Protein AF-A0ABC8SJ50-F1 (afdb_monomer)

Secondary structure (DSSP, 8-state):
--HHHHHHHHHHHT--TTT-TTHHHH-HHHHHHHHHHHHH--BTTBPPHHHHHTT-----HHHHHTT--SSHHHHHHHHHHHHHSSSS--HHHHHHHHHHHHHHHHHT-PPPS--TTTTT---TTTT---

pLDDT: mean 85.76, std 15.98, range [32.19, 97.88]

Mean predicted aligned error: 6.06 Å

Solvent-accessible surface area (backbone atoms only — not comparable to full-atom values): 7539 Å² total; per-residue (Å²): 134,62,71,82,53,32,45,60,44,14,66,75,74,75,42,70,26,72,86,42,56,63,45,49,79,74,33,71,68,51,30,52,51,47,54,50,45,58,36,63,47,58,53,84,93,38,69,20,46,48,36,34,76,71,65,69,52,74,67,49,73,70,31,50,77,30,46,40,56,82,30,65,44,42,42,49,35,65,76,45,6,89,79,55,32,48,72,43,91,40,72,71,52,52,50,54,50,50,56,51,50,55,51,22,60,77,69,74,45,88,65,70,95,51,67,82,46,36,42,65,18,56,37,87,78,80,81,72,89,124

Nearest PDB structures (foldseek):
  8hnf-assembly1_A  TM=9.857E-01  e=9.483E-15  synthetic construct
  7v92-assembly2_C  TM=9.738E-01  e=1.531E-14  Ficus microcarpa
  3w3e-assembly2_B  TM=9.789E-01  e=1.890E-13  Vigna unguiculata
  3iwr-assembly1_A  TM=9.814E-01  e=1.283E-12  Oryza sativa Japonica Group
  6lnr-assembly1_A  TM=9.831E-01  e=7.277E-12  Simarouba glauca

Sequence (130 aa):
MTNYNYGPAGKAIGTNLLNSPETVANDPVVSFKTAFWFWMTPQSPKPSCHDVITGTWRPSAADTAAGRVPGYGVITNIINGGIECGKGSNPQVEDRIGFYKRYCDILGVVGFPSFVGLINLLIFWWLTRV

Foldseek 3Di:
DDLVLQVVLCVVVVHNCNVPVCCLVVPVVSVVSSVVCQQCDADPVGGHVVCLQVVNDDDDPVQVVQLNDRFPLSVCLSVPVVPQAQAADDVVLVVSVVVQVVVCVVVVHDHDPDPPSRNRHDHSPPPPPD

Organism: NCBI:txid185542

Structure (mmCIF, N/CA/C/O backbone):
data_AF-A0ABC8SJ50-F1
#
_entry.id   AF-A0ABC8SJ50-F1
#
loop_
_atom_site.group_PDB
_atom_site.id
_atom_site.type_symbol
_atom_site.label_atom_id
_atom_site.label_alt_id
_atom_site.label_comp_id
_atom_site.label_asym_id
_atom_site.label_entity_id
_atom_site.label_seq_id
_atom_site.pdbx_PDB_ins_code
_atom_site.Cartn_x
_atom_site.Cartn_y
_atom_site.Cartn_z
_atom_site.occupancy
_atom_site.B_iso_or_equiv
_atom_site.auth_seq_id
_atom_site.auth_comp_id
_atom_site.auth_asym_id
_atom_site.auth_atom_id
_atom_site.pdbx_PDB_model_num
ATOM 1 N N . MET A 1 1 ? 4.258 8.187 12.157 1.00 48.88 1 MET A N 1
ATOM 2 C CA . MET A 1 1 ? 3.466 8.707 11.019 1.00 48.88 1 MET A CA 1
ATOM 3 C C . MET A 1 1 ? 3.331 10.207 11.192 1.00 48.88 1 MET A C 1
ATOM 5 O O . MET A 1 1 ? 3.030 10.650 12.290 1.00 48.88 1 MET A O 1
ATOM 9 N N . THR A 1 2 ? 3.642 10.986 10.165 1.00 57.59 2 THR A N 1
ATOM 10 C CA . THR A 1 2 ? 3.548 12.451 10.184 1.00 57.59 2 THR A CA 1
ATOM 11 C C . THR A 1 2 ? 2.083 12.905 10.104 1.00 57.59 2 THR A C 1
ATOM 13 O O . THR A 1 2 ? 1.239 12.185 9.568 1.00 57.59 2 THR A O 1
ATOM 16 N N . ASN A 1 3 ? 1.786 14.104 10.621 1.00 73.19 3 ASN A N 1
ATOM 17 C CA . ASN A 1 3 ? 0.457 14.748 10.606 1.00 73.19 3 ASN A CA 1
ATOM 18 C C . ASN A 1 3 ? -0.228 14.668 9.217 1.00 73.19 3 ASN A C 1
ATOM 20 O O . ASN A 1 3 ? -1.426 14.403 9.128 1.00 73.19 3 ASN A O 1
ATOM 24 N N . TYR A 1 4 ? 0.568 14.737 8.141 1.00 83.06 4 TYR A N 1
ATOM 25 C CA . TYR A 1 4 ? 0.127 14.622 6.745 1.00 83.06 4 TYR A CA 1
ATOM 26 C C . TYR A 1 4 ? -0.758 13.400 6.435 1.00 83.06 4 TYR A C 1
ATOM 28 O O . TYR A 1 4 ? -1.612 13.508 5.564 1.00 83.06 4 TYR A O 1
ATOM 36 N N . ASN A 1 5 ? -0.588 12.264 7.126 1.00 87.19 5 ASN A N 1
ATOM 37 C CA . ASN A 1 5 ? -1.407 11.066 6.897 1.00 87.19 5 ASN A CA 1
ATOM 38 C C . ASN A 1 5 ? -2.644 11.016 7.798 1.00 87.19 5 ASN A C 1
ATOM 40 O O . ASN A 1 5 ? -3.714 10.616 7.347 1.00 87.19 5 ASN A O 1
ATOM 44 N N . TYR A 1 6 ? -2.515 11.416 9.066 1.00 91.19 6 TYR A N 1
ATOM 45 C CA . TYR A 1 6 ? -3.602 11.293 10.039 1.00 91.19 6 TYR 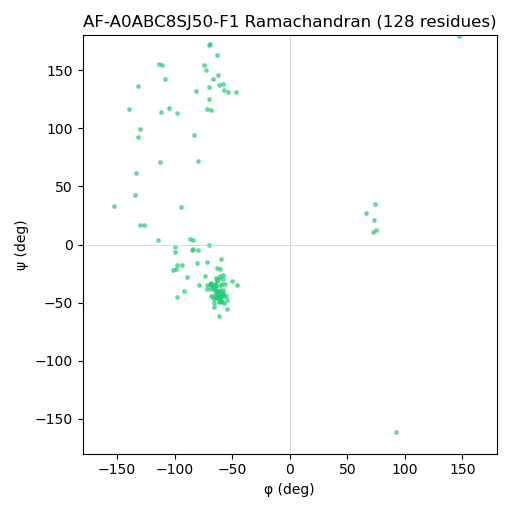A CA 1
ATOM 46 C C . TYR A 1 6 ? -4.807 12.167 9.669 1.00 91.19 6 TYR A C 1
ATOM 48 O O . TYR A 1 6 ? -5.939 11.715 9.803 1.00 91.19 6 TYR A O 1
ATOM 56 N N . GLY A 1 7 ? -4.592 13.375 9.139 1.00 92.69 7 GLY A N 1
ATOM 57 C CA . GLY A 1 7 ? -5.685 14.250 8.696 1.00 92.69 7 GLY A CA 1
ATOM 58 C C . GLY A 1 7 ? -6.532 13.648 7.570 1.00 92.69 7 GLY A C 1
ATOM 59 O O . GLY A 1 7 ? -7.728 13.420 7.771 1.00 92.69 7 GLY A O 1
ATOM 60 N N . PRO A 1 8 ? -5.944 13.355 6.397 1.00 93.81 8 PRO A N 1
ATOM 61 C CA . PRO A 1 8 ? -6.652 12.728 5.284 1.00 93.81 8 PRO A CA 1
ATOM 62 C C . PRO A 1 8 ? -7.269 11.370 5.637 1.00 93.81 8 PRO A C 1
ATOM 64 O O . PRO A 1 8 ? -8.432 11.141 5.304 1.00 93.81 8 PRO A O 1
ATOM 67 N N . ALA A 1 9 ? -6.541 10.506 6.358 1.00 94.44 9 ALA A N 1
ATOM 68 C CA . ALA A 1 9 ? -7.063 9.217 6.809 1.00 94.44 9 ALA A CA 1
ATOM 69 C C . ALA A 1 9 ? -8.269 9.400 7.730 1.00 94.44 9 ALA A C 1
ATOM 71 O O . ALA A 1 9 ? -9.323 8.817 7.495 1.00 94.44 9 ALA A O 1
ATOM 72 N N . GLY A 1 10 ? -8.135 10.264 8.739 1.00 95.25 10 GLY A N 1
ATOM 73 C CA . GLY A 1 10 ? -9.185 10.556 9.704 1.00 95.25 10 GLY A CA 1
ATOM 74 C C . GLY A 1 10 ? -10.444 11.100 9.042 1.00 95.25 10 GLY A C 1
ATOM 75 O O . GLY A 1 10 ? -11.544 10.613 9.299 1.00 95.25 10 GLY A O 1
ATOM 76 N N . LYS A 1 11 ? -10.283 12.039 8.102 1.00 95.81 11 LYS A N 1
ATOM 77 C CA . LYS A 1 11 ? -11.391 12.563 7.297 1.00 95.81 11 LYS A CA 1
ATOM 78 C C . LYS A 1 11 ? -12.082 11.460 6.490 1.00 95.81 11 LYS A C 1
ATOM 80 O O . LYS A 1 11 ? -13.307 11.432 6.452 1.00 95.81 11 LYS A O 1
ATOM 85 N N . ALA A 1 12 ? -11.320 10.562 5.864 1.00 95.62 12 ALA A N 1
ATOM 86 C CA . ALA A 1 12 ? -11.872 9.489 5.039 1.00 95.62 12 ALA A CA 1
ATOM 87 C C . ALA A 1 12 ? -12.639 8.434 5.855 1.00 95.62 12 ALA A C 1
ATOM 89 O O . ALA A 1 12 ? -13.624 7.887 5.367 1.00 95.62 12 ALA A O 1
ATOM 90 N N . ILE A 1 13 ? -12.210 8.158 7.091 1.00 96.19 13 ILE A N 1
ATOM 91 C CA . ILE A 1 13 ? -12.811 7.114 7.937 1.00 96.19 13 ILE A CA 1
ATOM 92 C C . ILE A 1 13 ? -13.796 7.656 8.986 1.00 96.19 13 ILE A C 1
ATOM 94 O O . ILE A 1 13 ? -14.386 6.867 9.724 1.00 96.19 13 ILE A O 1
ATOM 98 N N . GLY A 1 14 ? -13.970 8.982 9.055 1.00 95.50 14 GLY A N 1
ATOM 99 C CA . GLY A 1 14 ? -14.859 9.654 10.005 1.00 95.50 14 GLY A CA 1
ATOM 100 C C . GLY A 1 14 ? -14.329 9.686 11.443 1.00 95.50 14 GLY A C 1
ATOM 101 O O . GLY A 1 14 ? -15.106 9.568 12.384 1.00 95.50 14 GLY A O 1
ATOM 102 N N . THR A 1 15 ? -13.014 9.809 11.640 1.00 94.44 15 THR A N 1
ATOM 103 C CA . THR A 1 15 ? -12.364 9.800 12.965 1.00 94.44 15 THR A CA 1
ATOM 104 C C . THR A 1 15 ? -11.377 10.962 13.087 1.00 94.44 15 THR A C 1
ATOM 106 O O . THR A 1 15 ? -10.607 11.218 12.165 1.00 94.44 15 THR A O 1
ATOM 109 N N . ASN A 1 16 ? -11.3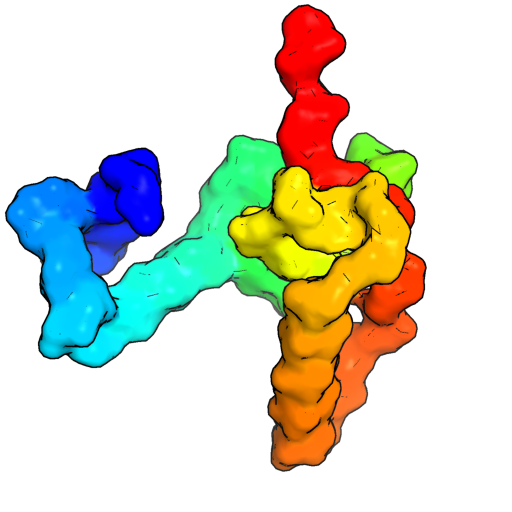58 11.677 14.219 1.00 94.06 16 ASN A N 1
ATOM 110 C CA . ASN A 1 16 ? -10.446 12.813 14.414 1.00 94.06 16 ASN A CA 1
ATOM 111 C C . ASN A 1 16 ? -9.024 12.369 14.795 1.00 94.06 16 ASN A C 1
ATOM 113 O O . ASN A 1 16 ? -8.549 12.556 15.912 1.00 94.06 16 ASN A O 1
ATOM 117 N N . LEU A 1 17 ? -8.330 11.806 13.820 1.00 94.44 17 LEU A N 1
ATOM 118 C CA . LEU A 1 17 ? -6.989 11.271 13.991 1.00 94.44 17 LEU A CA 1
ATOM 119 C C . LEU A 1 17 ? -5.886 12.331 14.170 1.00 94.44 17 LEU A C 1
ATOM 121 O O . LEU A 1 17 ? -4.787 11.986 14.590 1.00 94.44 17 LEU A O 1
ATOM 125 N N . LEU A 1 18 ? -6.148 13.608 13.862 1.00 93.06 18 LEU A N 1
ATOM 126 C CA . LEU A 1 18 ? -5.176 14.687 14.096 1.00 93.06 18 LEU A CA 1
ATOM 127 C C . LEU A 1 18 ? -5.017 15.009 15.578 1.00 93.06 18 LEU A C 1
ATOM 129 O O . LEU A 1 18 ? -3.905 15.276 16.025 1.00 93.06 18 LEU A O 1
ATOM 133 N N . ASN A 1 19 ? -6.126 14.973 16.317 1.00 94.31 19 ASN A N 1
ATOM 134 C CA . ASN A 1 19 ? -6.140 15.283 17.744 1.00 94.31 19 ASN A CA 1
ATOM 135 C C . ASN A 1 19 ? -6.088 14.025 18.622 1.00 94.31 19 ASN A C 1
ATOM 137 O O . ASN A 1 19 ? -5.762 14.143 19.798 1.00 94.31 19 ASN A O 1
ATOM 141 N N . SER A 1 20 ? -6.389 12.850 18.058 1.00 94.94 20 SER A N 1
ATOM 142 C CA . SER A 1 20 ? -6.357 11.555 18.755 1.00 94.94 20 SER A CA 1
ATOM 143 C C . SER A 1 20 ? -5.646 10.476 17.918 1.00 94.94 20 SER A C 1
ATOM 145 O O . SER A 1 20 ? -6.265 9.498 17.488 1.00 94.94 20 SER A O 1
ATOM 147 N N . PRO A 1 21 ? -4.350 10.645 17.593 1.00 94.38 21 PRO A N 1
ATOM 148 C CA . PRO A 1 21 ? -3.607 9.681 16.777 1.00 94.38 21 PRO A CA 1
ATOM 149 C C . PRO A 1 21 ? -3.457 8.303 17.444 1.00 94.38 21 PRO A C 1
ATOM 151 O O . PRO A 1 21 ? -3.389 7.285 16.755 1.00 94.38 21 PRO A O 1
ATOM 154 N N . GLU A 1 22 ? -3.440 8.244 18.776 1.00 95.06 22 GLU A N 1
ATOM 155 C CA . GLU A 1 22 ? -3.360 7.017 19.572 1.00 95.06 22 GLU A CA 1
ATOM 156 C C . GLU A 1 22 ? -4.539 6.068 19.338 1.00 95.06 22 GLU A C 1
ATOM 158 O O . GLU A 1 22 ? -4.406 4.861 19.542 1.00 95.06 22 GLU A O 1
ATOM 163 N N . THR A 1 23 ? -5.673 6.572 18.838 1.00 94.81 23 THR A N 1
ATOM 164 C CA . THR A 1 23 ? -6.816 5.730 18.464 1.00 94.81 23 THR A CA 1
ATOM 165 C C . THR A 1 23 ? -6.431 4.688 17.409 1.00 94.81 23 THR A C 1
ATOM 167 O O . THR A 1 23 ? -6.953 3.581 17.440 1.00 94.81 23 THR A O 1
ATOM 170 N N . VAL A 1 24 ? -5.456 4.968 16.534 1.00 96.00 24 VAL A N 1
ATOM 171 C CA . VAL A 1 24 ? -4.947 3.980 15.559 1.00 96.00 24 VAL A CA 1
ATOM 172 C C . VAL A 1 24 ? -4.287 2.773 16.234 1.00 96.00 24 VAL A C 1
ATOM 174 O O . VAL A 1 24 ? -4.321 1.671 15.686 1.00 96.00 24 VAL A O 1
ATOM 177 N N . ALA A 1 25 ? -3.683 2.967 17.408 1.00 95.81 25 ALA A N 1
ATOM 178 C CA . ALA A 1 25 ? -3.033 1.902 18.169 1.00 95.81 25 ALA A CA 1
ATOM 179 C C . ALA A 1 25 ? -3.993 1.194 19.139 1.00 95.81 25 ALA A C 1
ATOM 181 O O . ALA A 1 25 ? -3.791 0.022 19.441 1.00 95.81 25 ALA A O 1
ATOM 182 N N . ASN A 1 26 ? -5.025 1.896 19.615 1.00 97.44 26 ASN A N 1
ATOM 183 C CA . ASN A 1 26 ? -5.900 1.413 20.686 1.00 97.44 26 ASN A CA 1
ATOM 184 C C . ASN A 1 26 ? -7.245 0.852 20.195 1.00 97.44 26 ASN A C 1
ATOM 186 O O . ASN A 1 26 ? -7.866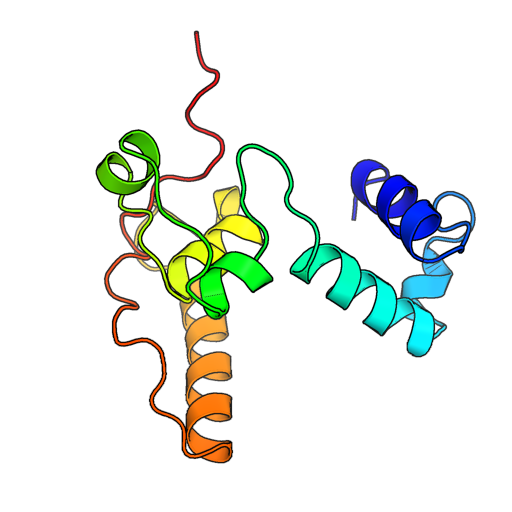 0.071 20.911 1.00 97.44 26 ASN A O 1
ATOM 190 N N . ASP A 1 27 ? -7.702 1.229 18.998 1.00 97.56 27 ASP A N 1
ATOM 191 C CA . ASP A 1 27 ? -8.934 0.713 18.396 1.00 97.56 27 ASP A CA 1
ATOM 192 C C . ASP A 1 27 ? -8.594 -0.147 17.163 1.00 97.56 27 ASP A C 1
ATOM 194 O O . ASP A 1 27 ? -8.110 0.378 16.152 1.00 97.56 27 ASP A O 1
ATOM 198 N N . PRO A 1 28 ? -8.856 -1.468 17.197 1.00 97.56 28 PRO A N 1
ATOM 199 C CA . PRO A 1 28 ? -8.509 -2.361 16.096 1.00 97.56 28 PRO A CA 1
ATOM 200 C C . PRO A 1 28 ? -9.281 -2.048 14.808 1.00 97.56 28 PRO A C 1
ATOM 202 O O . PRO A 1 28 ? -8.728 -2.184 13.716 1.00 97.56 28 PRO A O 1
ATOM 205 N N . VAL A 1 29 ? -10.533 -1.591 14.898 1.00 97.88 29 VAL A N 1
ATOM 206 C CA . VAL A 1 29 ? -11.335 -1.233 13.720 1.00 97.88 29 VAL A CA 1
ATOM 207 C C . VAL A 1 29 ? -10.756 0.012 13.060 1.00 97.88 29 VAL A C 1
ATOM 209 O O . VAL A 1 29 ? -10.599 0.040 11.838 1.00 97.88 29 VAL A O 1
ATOM 212 N N . VAL A 1 30 ? -10.396 1.028 13.847 1.00 97.19 30 VAL A N 1
ATOM 213 C CA . VAL A 1 30 ? -9.718 2.229 13.333 1.00 97.19 30 VAL A CA 1
ATOM 214 C C . VAL A 1 30 ? -8.359 1.863 12.739 1.00 97.19 30 VAL A C 1
ATOM 216 O O . VAL A 1 30 ? -8.042 2.312 11.637 1.00 97.19 30 VAL A O 1
ATOM 219 N N . SER A 1 31 ? -7.596 0.991 13.400 1.00 97.06 31 SER A N 1
ATOM 220 C CA . SER A 1 31 ? -6.303 0.505 12.911 1.00 97.06 31 SER A CA 1
ATOM 221 C C . SER A 1 31 ? -6.414 -0.085 11.501 1.00 97.06 31 SER A C 1
ATOM 223 O O . SER A 1 31 ? -5.795 0.421 10.559 1.00 97.06 31 SER A O 1
ATOM 225 N N . PHE A 1 32 ? -7.305 -1.063 11.301 1.00 97.56 32 PHE A N 1
ATOM 226 C CA . PHE A 1 32 ? -7.526 -1.660 9.983 1.00 97.56 32 PHE A CA 1
ATOM 227 C C . PHE A 1 32 ? -8.090 -0.664 8.968 1.00 97.56 32 PHE A C 1
ATOM 229 O O . PHE A 1 32 ? -7.644 -0.65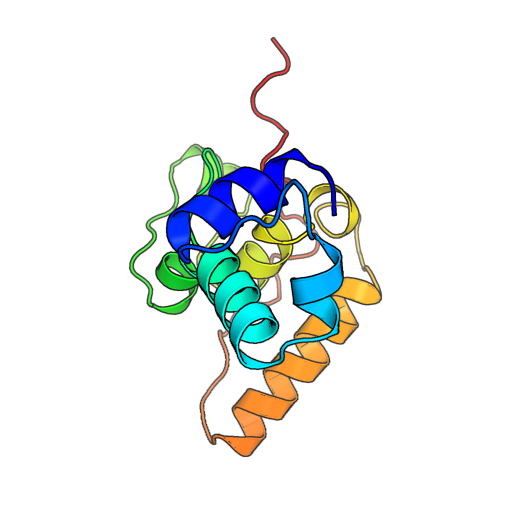2 7.821 1.00 97.56 32 PHE A O 1
ATOM 236 N N . LYS A 1 33 ? -9.020 0.216 9.365 1.00 97.31 33 LYS A N 1
ATOM 237 C CA . LYS A 1 33 ? -9.548 1.261 8.474 1.00 97.31 33 LYS A CA 1
ATOM 238 C C . LYS A 1 33 ? -8.441 2.171 7.943 1.00 97.31 33 LYS A C 1
ATOM 240 O O . LYS A 1 33 ? -8.451 2.484 6.756 1.00 97.31 33 LYS A O 1
ATOM 245 N N . THR A 1 34 ? -7.474 2.567 8.772 1.00 96.50 34 THR A N 1
ATOM 246 C CA . THR A 1 34 ? -6.344 3.389 8.305 1.00 96.50 34 THR A CA 1
ATOM 247 C C . THR A 1 34 ? -5.410 2.633 7.363 1.00 96.50 34 THR A C 1
ATOM 249 O O . THR A 1 34 ? -4.966 3.203 6.365 1.00 96.50 34 THR A O 1
ATOM 252 N N . ALA A 1 35 ? -5.162 1.343 7.616 1.00 96.12 35 ALA A N 1
ATOM 253 C CA . ALA A 1 35 ? -4.373 0.500 6.720 1.00 96.12 35 ALA A CA 1
ATOM 254 C C . ALA A 1 35 ? -5.055 0.336 5.351 1.00 96.12 35 ALA A C 1
ATOM 256 O O . ALA A 1 35 ? -4.415 0.521 4.314 1.00 96.12 35 ALA A O 1
ATOM 257 N N . PHE A 1 36 ? -6.365 0.069 5.334 1.00 97.56 36 PHE A N 1
ATOM 258 C CA . PHE A 1 36 ? -7.142 0.001 4.096 1.00 97.56 36 PHE A CA 1
ATOM 259 C C . PHE A 1 36 ? -7.211 1.349 3.389 1.00 97.56 36 PHE A C 1
ATOM 261 O O . PHE A 1 36 ? -7.019 1.403 2.180 1.00 97.56 36 PHE A O 1
ATOM 268 N N . TRP A 1 37 ? -7.419 2.446 4.119 1.00 97.25 37 TRP A N 1
ATOM 269 C CA . TRP A 1 37 ? -7.383 3.782 3.532 1.00 97.25 37 TRP A CA 1
ATOM 270 C C . TRP A 1 37 ? -6.066 4.020 2.786 1.00 97.25 37 TRP A C 1
ATOM 272 O O . TRP A 1 37 ? -6.097 4.421 1.624 1.00 97.25 37 TRP A O 1
ATOM 282 N N . PHE A 1 38 ? -4.923 3.707 3.402 1.00 96.56 38 PHE A N 1
ATOM 283 C CA . PHE A 1 38 ? -3.624 3.837 2.742 1.00 96.56 38 PHE A CA 1
ATOM 284 C C . PHE A 1 38 ? -3.529 2.946 1.494 1.00 96.56 38 PHE A C 1
ATOM 286 O O . PHE A 1 38 ? -3.069 3.392 0.447 1.00 96.56 38 PHE A O 1
ATOM 293 N N . TRP A 1 39 ? -3.995 1.697 1.586 1.00 97.69 39 TRP A N 1
ATOM 294 C CA . TRP A 1 39 ? -3.951 0.732 0.484 1.00 97.69 39 TRP A CA 1
ATOM 295 C C . TRP A 1 39 ? -4.797 1.147 -0.732 1.00 97.69 39 TRP A C 1
ATOM 297 O O . TRP A 1 39 ? -4.408 0.892 -1.875 1.00 97.69 39 TRP A O 1
ATOM 307 N N . MET A 1 40 ? -5.942 1.786 -0.483 1.00 97.75 40 MET A N 1
ATOM 308 C CA . MET A 1 40 ? -6.937 2.150 -1.497 1.00 97.75 40 MET A CA 1
ATOM 309 C C . MET A 1 40 ? -6.761 3.570 -2.052 1.00 97.75 40 MET A C 1
ATOM 311 O O . MET A 1 40 ? -7.320 3.884 -3.098 1.00 97.75 40 MET A O 1
ATOM 315 N N . THR A 1 41 ? -6.019 4.446 -1.369 1.00 96.44 41 THR A N 1
ATOM 316 C CA . THR A 1 41 ? -5.962 5.874 -1.722 1.00 96.44 41 THR A CA 1
ATOM 317 C C . THR A 1 41 ? -4.728 6.185 -2.571 1.00 96.44 41 THR A C 1
ATOM 319 O O . THR A 1 41 ? -3.610 6.115 -2.054 1.00 96.44 41 THR A O 1
ATOM 322 N N . PRO A 1 42 ? -4.882 6.573 -3.852 1.00 95.81 42 PRO A N 1
ATOM 323 C CA . PRO A 1 42 ? -3.758 7.053 -4.645 1.00 95.81 42 PRO A CA 1
ATOM 324 C C . PRO A 1 42 ? -3.238 8.383 -4.086 1.00 95.81 42 PRO A C 1
ATOM 326 O O . PRO A 1 42 ? -4.007 9.247 -3.663 1.00 95.81 42 PRO A O 1
ATOM 329 N N . GLN A 1 43 ? -1.920 8.567 -4.115 1.00 91.19 43 GLN A N 1
ATOM 330 C CA . GLN A 1 43 ? -1.260 9.8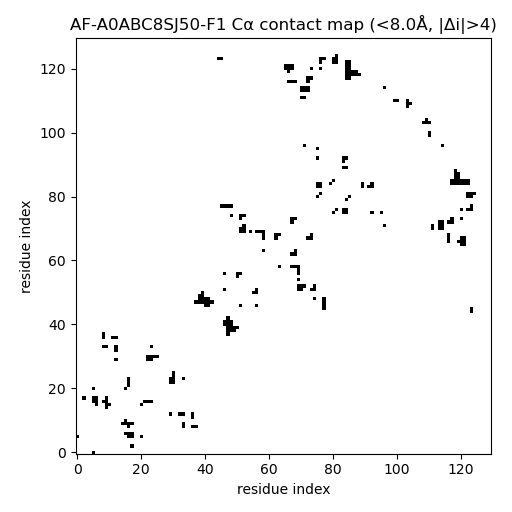00 -3.689 1.00 91.19 43 GLN A CA 1
ATOM 331 C C . GLN A 1 43 ? -0.257 10.211 -4.757 1.00 91.19 43 GLN A C 1
ATOM 333 O O . GLN A 1 43 ? 0.883 9.744 -4.752 1.00 91.19 43 GLN A O 1
ATOM 338 N N . SER A 1 44 ? -0.701 11.060 -5.689 1.00 89.62 44 SER A N 1
ATOM 339 C CA . SER A 1 44 ? 0.087 11.467 -6.858 1.00 89.62 44 SER A CA 1
ATOM 340 C C . SER A 1 44 ? 1.526 11.853 -6.471 1.00 89.62 44 SER A C 1
ATOM 342 O O . SER A 1 44 ? 1.712 12.602 -5.509 1.00 89.62 44 SER A O 1
ATOM 344 N N . PRO A 1 45 ? 2.550 11.335 -7.176 1.00 92.31 45 PRO A N 1
ATOM 345 C CA . PRO A 1 45 ? 2.477 10.568 -8.430 1.00 92.31 45 PRO A CA 1
ATOM 346 C C . PRO A 1 45 ? 2.214 9.059 -8.259 1.00 92.31 45 PRO A C 1
ATOM 348 O O . PRO A 1 45 ? 2.234 8.316 -9.236 1.00 92.31 45 PRO A O 1
ATOM 351 N N . LYS A 1 46 ? 1.998 8.573 -7.034 1.00 93.88 46 LYS A N 1
ATOM 352 C CA . LYS A 1 46 ? 1.813 7.148 -6.743 1.00 93.88 46 LYS A CA 1
ATOM 353 C C . LYS A 1 46 ? 0.372 6.707 -7.037 1.00 93.88 46 LYS A C 1
ATOM 355 O O . LYS A 1 46 ? -0.560 7.363 -6.555 1.00 93.88 46 LYS A O 1
ATOM 360 N N . PRO A 1 47 ? 0.162 5.584 -7.748 1.00 96.19 47 PRO A N 1
ATOM 361 C CA . PRO A 1 47 ? -1.148 4.941 -7.794 1.00 96.19 47 PRO A CA 1
ATOM 362 C C . PRO A 1 47 ? -1.491 4.334 -6.425 1.00 96.19 47 PRO A C 1
ATOM 364 O O . PRO A 1 47 ? -0.648 4.291 -5.524 1.00 96.19 47 PRO A O 1
ATOM 367 N N . SER A 1 48 ? -2.720 3.842 -6.261 1.00 97.31 48 SER A N 1
ATOM 368 C CA . SER A 1 48 ? -3.063 3.047 -5.080 1.00 97.31 48 SER A CA 1
ATOM 369 C C . SER A 1 48 ? -2.411 1.660 -5.162 1.00 97.31 48 SER A C 1
ATOM 371 O O . SER A 1 48 ? -2.219 1.111 -6.250 1.00 97.31 48 SER A O 1
ATOM 373 N N . CYS A 1 49 ? -2.087 1.054 -4.016 1.00 96.50 49 CYS A N 1
ATOM 374 C CA . CYS A 1 49 ? -1.622 -0.337 -3.987 1.00 96.50 49 CYS A CA 1
ATOM 375 C C . CYS A 1 49 ? -2.690 -1.286 -4.555 1.00 96.50 49 CYS A C 1
ATOM 377 O O . CYS A 1 49 ? -2.366 -2.272 -5.219 1.00 96.50 49 CYS A O 1
ATOM 379 N N . HIS A 1 50 ? -3.961 -0.960 -4.312 1.00 97.12 50 HIS A N 1
ATOM 380 C CA . HIS A 1 50 ? -5.105 -1.693 -4.829 1.00 97.12 50 HIS A CA 1
ATOM 381 C C . HIS A 1 50 ? -5.144 -1.741 -6.362 1.00 97.12 50 HIS A C 1
ATOM 383 O O . HIS A 1 50 ? -5.275 -2.824 -6.933 1.00 97.12 50 HIS A O 1
ATOM 389 N N . ASP A 1 51 ? -4.969 -0.609 -7.044 1.00 97.12 51 ASP A N 1
ATOM 390 C CA . ASP A 1 51 ? -4.982 -0.576 -8.511 1.00 97.12 51 ASP A CA 1
ATOM 391 C C . ASP A 1 51 ? -3.813 -1.372 -9.097 1.00 97.12 51 ASP A C 1
ATOM 393 O O . ASP A 1 51 ? -3.959 -2.018 -10.135 1.00 97.12 51 ASP A O 1
ATOM 397 N N . VAL A 1 52 ? -2.656 -1.367 -8.425 1.00 94.25 52 VAL A N 1
ATOM 398 C CA . VAL A 1 52 ? -1.489 -2.154 -8.845 1.00 94.25 52 VAL A CA 1
ATOM 399 C C . VAL A 1 52 ? -1.768 -3.651 -8.740 1.00 94.25 52 VAL A C 1
ATOM 401 O O . VAL A 1 52 ? -1.533 -4.376 -9.705 1.00 94.25 52 VAL A O 1
ATOM 404 N N . ILE A 1 53 ? -2.265 -4.131 -7.593 1.00 92.44 53 ILE A N 1
ATOM 405 C CA . ILE A 1 53 ? -2.447 -5.575 -7.368 1.00 92.44 53 ILE A CA 1
ATOM 406 C C . ILE A 1 53 ? -3.627 -6.155 -8.162 1.00 92.44 53 ILE A C 1
ATOM 408 O O . ILE A 1 53 ? -3.604 -7.330 -8.511 1.00 92.44 53 ILE A O 1
ATOM 412 N N . THR A 1 54 ? -4.640 -5.342 -8.473 1.00 94.38 54 THR A N 1
ATOM 413 C CA . THR A 1 54 ? -5.800 -5.756 -9.286 1.00 94.38 54 THR A CA 1
ATOM 414 C C . THR A 1 54 ? -5.547 -5.666 -10.792 1.00 94.38 54 THR A C 1
ATOM 416 O O . THR A 1 54 ? -6.404 -6.060 -11.578 1.00 94.38 54 THR A O 1
ATOM 419 N N . GLY A 1 55 ? -4.382 -5.160 -11.215 1.00 92.31 55 GLY A N 1
ATOM 420 C CA . GLY A 1 55 ? -4.044 -4.981 -12.630 1.00 92.31 55 GLY A CA 1
ATOM 421 C C . GLY A 1 55 ? -4.746 -3.793 -13.299 1.00 92.31 55 GLY A C 1
ATOM 422 O O . GLY A 1 55 ? -4.721 -3.676 -14.524 1.00 92.31 55 GLY A O 1
ATOM 423 N N . THR 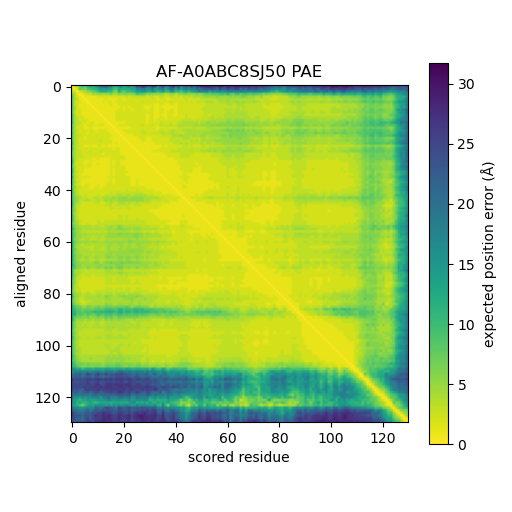A 1 56 ? -5.358 -2.906 -12.514 1.00 95.75 56 THR A N 1
ATOM 424 C CA . THR A 1 56 ? -6.055 -1.709 -13.005 1.00 95.75 56 THR A CA 1
ATOM 425 C C . THR A 1 56 ? -5.074 -0.585 -13.346 1.00 95.75 56 THR A C 1
ATOM 427 O O . THR A 1 56 ? -5.279 0.160 -14.307 1.00 95.75 56 THR A O 1
ATOM 430 N N . TRP A 1 57 ? -3.975 -0.464 -12.593 1.00 95.25 57 TRP A N 1
ATOM 431 C CA . TRP A 1 57 ? -2.949 0.541 -12.855 1.00 95.25 57 TRP A CA 1
ATOM 432 C C . TRP A 1 57 ? -2.161 0.218 -14.128 1.00 95.25 57 TRP A C 1
ATOM 434 O O . TRP A 1 57 ? -1.558 -0.848 -14.264 1.00 95.25 57 TRP A O 1
ATOM 444 N N . ARG A 1 58 ? -2.118 1.189 -15.045 1.00 94.50 58 ARG A N 1
ATOM 445 C CA . ARG A 1 58 ? -1.300 1.145 -16.259 1.00 94.50 58 ARG A CA 1
ATOM 446 C C . ARG A 1 58 ? -0.094 2.072 -16.083 1.00 94.50 58 ARG A C 1
ATOM 448 O O . ARG A 1 58 ? -0.308 3.276 -15.927 1.00 94.50 58 ARG A O 1
ATOM 455 N N . PRO A 1 59 ? 1.147 1.552 -16.112 1.00 92.62 59 PRO A N 1
ATOM 456 C CA . PRO A 1 59 ? 2.338 2.385 -16.017 1.00 92.62 59 PRO A CA 1
ATOM 457 C C . PRO A 1 59 ? 2.373 3.430 -17.131 1.00 92.62 59 PRO A C 1
ATOM 459 O O . PRO A 1 59 ? 2.092 3.128 -18.292 1.00 92.62 59 PRO A O 1
ATOM 462 N N . SER A 1 60 ? 2.766 4.654 -16.789 1.00 93.44 60 SER A N 1
ATOM 463 C CA . SER A 1 60 ? 3.110 5.659 -17.790 1.00 93.44 60 SER A CA 1
ATOM 464 C C . SER A 1 60 ? 4.428 5.311 -18.500 1.00 93.44 60 SER A C 1
ATOM 466 O O . SER A 1 60 ? 5.178 4.416 -18.089 1.00 93.44 60 SER A O 1
ATOM 468 N N . ALA A 1 61 ? 4.764 6.067 -19.548 1.00 93.31 61 ALA A N 1
ATOM 469 C CA . ALA A 1 61 ? 6.085 5.981 -20.171 1.00 93.31 61 ALA A CA 1
ATOM 470 C C . ALA A 1 61 ? 7.213 6.266 -19.159 1.00 93.31 61 ALA A C 1
ATOM 472 O O . ALA A 1 61 ? 8.225 5.568 -19.152 1.00 93.31 61 ALA A O 1
ATOM 473 N N . ALA A 1 62 ? 7.011 7.234 -18.255 1.00 90.94 62 ALA A N 1
ATOM 474 C CA . ALA A 1 62 ? 7.970 7.565 -17.204 1.00 90.94 62 ALA A CA 1
ATOM 475 C C . ALA A 1 62 ? 8.102 6.447 -16.157 1.00 90.94 62 ALA A C 1
ATOM 477 O O . ALA A 1 62 ? 9.197 6.199 -15.661 1.00 90.94 62 ALA A O 1
ATOM 478 N N . ASP A 1 63 ? 7.008 5.752 -15.833 1.00 91.75 63 ASP A N 1
ATOM 479 C CA . ASP A 1 63 ? 7.039 4.586 -14.943 1.00 91.75 63 ASP A CA 1
ATOM 480 C C . ASP A 1 63 ? 7.809 3.429 -15.567 1.00 91.75 63 ASP A C 1
ATOM 482 O O . ASP A 1 63 ? 8.709 2.876 -14.938 1.00 91.75 63 ASP A O 1
ATOM 486 N N . THR A 1 64 ? 7.520 3.125 -16.831 1.00 89.62 64 THR A N 1
ATOM 487 C CA . THR A 1 64 ? 8.198 2.056 -17.570 1.00 89.62 64 THR A CA 1
ATOM 488 C C . THR A 1 64 ? 9.696 2.338 -17.696 1.00 89.62 64 THR A C 1
ATOM 490 O O . THR A 1 64 ? 10.509 1.467 -17.390 1.00 89.62 64 THR A O 1
ATOM 493 N N . ALA A 1 65 ? 10.078 3.570 -18.054 1.00 89.06 65 ALA A N 1
ATOM 494 C CA . ALA A 1 65 ? 11.479 3.995 -18.127 1.00 89.06 65 ALA A CA 1
ATOM 495 C C . ALA A 1 65 ? 12.200 3.920 -16.767 1.00 89.06 65 ALA A C 1
ATOM 497 O O . ALA A 1 65 ? 13.404 3.693 -16.706 1.00 89.06 65 ALA A O 1
ATOM 498 N N . ALA A 1 66 ? 11.455 4.071 -15.672 1.00 87.38 66 ALA A N 1
ATOM 499 C CA . ALA A 1 66 ? 11.939 3.949 -14.304 1.00 87.38 66 ALA A CA 1
ATOM 500 C C . ALA A 1 66 ? 11.930 2.509 -13.750 1.00 87.38 66 ALA A C 1
ATOM 502 O O . ALA A 1 66 ? 12.181 2.312 -12.557 1.00 87.38 66 ALA A O 1
ATOM 503 N N . GLY A 1 67 ? 11.588 1.510 -14.570 1.00 87.50 67 GLY A N 1
ATOM 504 C CA . GLY A 1 67 ? 11.462 0.113 -14.149 1.00 87.50 67 GLY A CA 1
ATOM 505 C C . GLY A 1 67 ? 10.232 -0.178 -13.280 1.00 87.50 67 GLY A C 1
ATOM 506 O O . GLY A 1 67 ? 10.130 -1.261 -12.705 1.00 87.50 67 GLY A O 1
ATOM 507 N N . ARG A 1 68 ? 9.285 0.763 -13.165 1.00 90.50 68 ARG A N 1
ATOM 508 C CA . ARG A 1 68 ? 8.037 0.600 -12.406 1.00 90.50 68 ARG A CA 1
ATOM 509 C C . ARG A 1 68 ? 6.999 -0.128 -13.260 1.00 90.50 68 ARG A C 1
ATOM 511 O O . ARG A 1 68 ? 6.262 0.489 -14.021 1.00 90.50 68 ARG A O 1
ATOM 518 N N . VAL A 1 69 ? 6.937 -1.448 -13.105 1.00 88.81 69 VAL A N 1
ATOM 519 C CA . VAL A 1 69 ? 5.984 -2.340 -13.792 1.00 88.81 69 VAL A CA 1
ATOM 520 C C . VAL A 1 69 ? 5.001 -2.981 -12.800 1.00 88.81 69 VAL A C 1
ATOM 522 O O . VAL A 1 69 ? 5.343 -3.097 -11.622 1.00 88.81 69 VAL A O 1
ATOM 525 N N . PRO A 1 70 ? 3.791 -3.403 -13.222 1.00 89.06 70 PRO A N 1
ATOM 526 C CA . PRO A 1 70 ? 2.789 -3.944 -12.306 1.00 89.06 70 PRO A CA 1
ATOM 527 C C . PRO A 1 70 ? 3.309 -5.150 -11.517 1.00 89.06 70 PRO A C 1
ATOM 529 O O . PRO A 1 70 ? 3.911 -6.065 -12.079 1.00 89.06 70 PRO A O 1
ATOM 532 N N . GLY A 1 71 ? 3.071 -5.144 -10.205 1.00 88.56 71 GLY A N 1
ATOM 533 C CA . GLY A 1 71 ? 3.462 -6.226 -9.308 1.00 88.56 71 GLY A CA 1
ATOM 534 C C . GLY A 1 71 ? 3.826 -5.743 -7.907 1.00 88.56 71 GLY A C 1
ATOM 535 O O . GLY A 1 71 ? 3.826 -4.546 -7.605 1.00 88.56 71 GLY A O 1
ATOM 536 N N . TYR A 1 72 ? 4.177 -6.700 -7.045 1.00 89.00 72 TYR A N 1
ATOM 537 C CA . TYR A 1 72 ? 4.456 -6.443 -5.629 1.00 89.00 72 TYR A CA 1
ATOM 538 C C . TYR A 1 72 ? 5.631 -5.472 -5.412 1.00 89.00 72 TYR A C 1
ATOM 540 O O . TYR A 1 72 ? 5.652 -4.720 -4.441 1.00 89.00 72 TYR A O 1
ATOM 548 N N . GLY A 1 73 ? 6.573 -5.406 -6.360 1.00 88.12 73 GLY A N 1
ATOM 549 C CA . GLY A 1 73 ? 7.693 -4.471 -6.282 1.00 88.12 73 GLY A CA 1
ATOM 550 C C . GLY A 1 73 ? 7.288 -2.991 -6.301 1.00 88.12 73 GLY A C 1
ATOM 551 O O . GLY A 1 73 ? 7.819 -2.190 -5.530 1.00 88.12 73 GLY A O 1
ATOM 552 N N . VAL A 1 74 ? 6.301 -2.617 -7.125 1.00 90.94 74 VAL A N 1
ATOM 553 C CA . VAL A 1 74 ? 5.773 -1.240 -7.144 1.00 90.94 74 VAL A CA 1
ATOM 554 C C . VAL A 1 74 ? 5.004 -0.934 -5.860 1.00 90.94 74 VAL A C 1
ATOM 556 O O . VAL A 1 74 ? 5.108 0.181 -5.358 1.00 90.94 7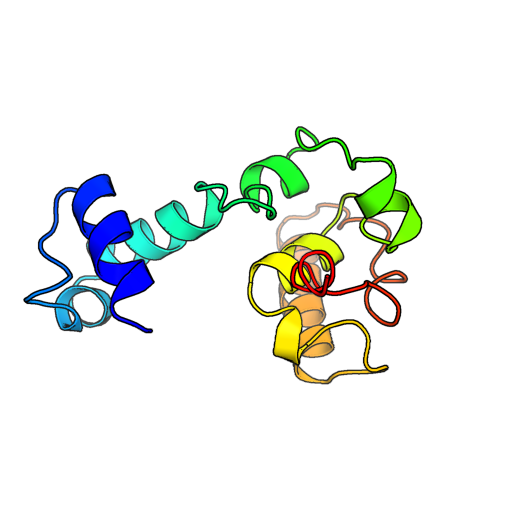4 VAL A O 1
ATOM 559 N N . ILE A 1 75 ? 4.317 -1.916 -5.272 1.00 93.19 75 ILE A N 1
ATOM 560 C CA . ILE A 1 75 ? 3.631 -1.766 -3.978 1.00 93.19 75 ILE A CA 1
ATOM 561 C C . ILE A 1 75 ? 4.635 -1.430 -2.867 1.00 93.19 75 ILE A C 1
ATOM 563 O O . ILE A 1 75 ? 4.424 -0.480 -2.113 1.00 93.19 75 ILE A O 1
ATOM 567 N N . THR A 1 76 ? 5.775 -2.123 -2.816 1.00 92.38 76 THR A N 1
ATOM 568 C CA . THR A 1 76 ? 6.876 -1.775 -1.902 1.00 92.38 76 THR A CA 1
ATOM 569 C C . THR A 1 76 ? 7.383 -0.346 -2.137 1.00 92.38 76 THR A C 1
ATOM 571 O O . THR A 1 76 ? 7.582 0.407 -1.180 1.00 92.38 76 THR A O 1
ATOM 574 N N . ASN A 1 77 ? 7.512 0.084 -3.399 1.00 91.88 77 ASN A N 1
ATOM 575 C CA . ASN A 1 77 ? 7.927 1.453 -3.730 1.00 91.88 77 ASN A CA 1
ATOM 576 C C . ASN A 1 77 ? 6.886 2.508 -3.288 1.00 91.88 77 ASN A C 1
ATOM 578 O O . ASN A 1 77 ? 7.256 3.560 -2.758 1.00 91.88 77 ASN A O 1
ATOM 582 N N . ILE A 1 78 ? 5.585 2.215 -3.418 1.00 93.38 78 ILE A N 1
ATOM 583 C CA . ILE A 1 78 ? 4.500 3.081 -2.925 1.00 93.38 78 ILE A CA 1
ATOM 584 C C . ILE A 1 78 ? 4.627 3.279 -1.410 1.00 93.38 78 ILE A C 1
ATOM 586 O O . ILE A 1 78 ? 4.613 4.428 -0.948 1.00 93.38 78 ILE A O 1
ATOM 590 N N . ILE A 1 79 ? 4.805 2.181 -0.666 1.00 92.62 79 ILE A N 1
ATOM 591 C CA . ILE A 1 79 ? 4.874 2.164 0.801 1.00 92.62 79 ILE A CA 1
ATOM 592 C C . ILE A 1 79 ? 6.117 2.903 1.306 1.00 92.62 79 ILE A C 1
ATOM 594 O O . ILE A 1 79 ? 5.987 3.815 2.121 1.00 92.62 79 ILE A O 1
ATOM 598 N N . ASN A 1 80 ? 7.315 2.538 0.834 1.00 91.25 80 ASN A N 1
ATOM 599 C CA . ASN A 1 80 ? 8.560 3.073 1.395 1.00 91.25 80 ASN A CA 1
ATOM 600 C C . ASN A 1 80 ? 9.742 3.115 0.409 1.00 91.25 80 ASN A C 1
ATOM 602 O O . ASN A 1 80 ? 10.907 2.990 0.794 1.00 91.25 80 ASN A O 1
ATOM 606 N N . GLY A 1 81 ? 9.467 3.336 -0.879 1.00 88.56 81 GLY A N 1
ATOM 607 C CA . GLY A 1 81 ? 10.489 3.275 -1.926 1.00 88.56 81 GLY A CA 1
ATOM 608 C C . GLY A 1 81 ? 11.689 4.195 -1.710 1.00 88.56 81 GLY A C 1
ATOM 609 O O . GLY A 1 81 ? 12.808 3.801 -2.010 1.00 88.56 81 GLY A O 1
ATOM 610 N N . GLY A 1 82 ? 11.498 5.379 -1.114 1.00 87.25 82 GLY A N 1
ATOM 611 C CA . GLY A 1 82 ? 12.594 6.318 -0.818 1.00 87.25 82 GLY A CA 1
ATOM 612 C C . GLY A 1 82 ? 13.700 5.734 0.073 1.00 87.25 82 GLY A C 1
ATOM 613 O O . GLY A 1 82 ? 14.859 6.150 -0.014 1.00 87.25 82 GLY A O 1
ATOM 614 N N . ILE A 1 83 ? 13.363 4.747 0.903 1.00 87.69 83 ILE A N 1
ATOM 615 C CA . ILE A 1 83 ? 14.310 4.032 1.760 1.00 87.69 83 ILE A CA 1
ATOM 616 C C . ILE A 1 83 ? 14.718 2.715 1.100 1.00 87.69 83 ILE A C 1
ATOM 618 O O . ILE A 1 83 ? 15.913 2.424 1.049 1.00 87.69 83 ILE A O 1
ATOM 622 N N . GLU A 1 84 ? 13.745 1.978 0.565 1.00 86.94 84 GLU A N 1
ATOM 623 C CA . GLU A 1 84 ? 13.863 0.549 0.267 1.00 86.94 84 GLU A CA 1
ATOM 624 C C . GLU A 1 84 ? 14.189 0.198 -1.196 1.00 86.94 84 GLU A C 1
ATOM 626 O O . GLU A 1 84 ? 14.706 -0.885 -1.447 1.00 86.94 84 GLU A O 1
ATOM 631 N N . CYS A 1 85 ? 13.928 1.081 -2.167 1.00 87.62 85 CYS A N 1
ATOM 632 C CA . CYS A 1 85 ? 14.066 0.768 -3.598 1.00 87.62 85 CYS A CA 1
ATOM 633 C C . CYS A 1 85 ? 15.224 1.521 -4.278 1.00 87.62 85 CYS A C 1
ATOM 635 O O . CYS A 1 85 ? 15.610 2.610 -3.847 1.00 87.62 85 CYS A O 1
ATOM 637 N N . GLY A 1 86 ? 15.750 0.952 -5.372 1.00 84.44 86 GLY A N 1
ATOM 638 C CA . GLY A 1 86 ? 16.738 1.599 -6.251 1.00 84.44 86 GLY A CA 1
ATOM 639 C C . GLY A 1 86 ? 18.154 1.713 -5.671 1.00 84.44 86 GLY A C 1
ATOM 640 O O . GLY A 1 86 ? 18.915 2.584 -6.086 1.00 84.44 86 GLY A O 1
ATOM 641 N N . LYS A 1 87 ? 18.495 0.884 -4.675 1.00 82.56 87 LYS A N 1
ATOM 642 C CA . LYS A 1 87 ? 19.778 0.936 -3.942 1.00 82.56 87 LYS A CA 1
ATOM 643 C C . LYS A 1 87 ? 20.484 -0.420 -3.839 1.00 82.56 87 LYS A C 1
ATOM 645 O O . LYS A 1 87 ? 21.369 -0.577 -3.003 1.00 82.56 87 LYS A O 1
ATOM 650 N N . GLY A 1 88 ? 20.105 -1.401 -4.658 1.00 81.69 88 GLY A N 1
ATOM 651 C CA . GLY A 1 88 ? 20.623 -2.763 -4.532 1.00 81.69 88 GLY A CA 1
ATOM 652 C C . GLY A 1 88 ? 19.746 -3.665 -3.657 1.00 81.69 88 GLY A C 1
ATOM 653 O O . GLY A 1 88 ? 18.571 -3.378 -3.429 1.00 81.69 88 GLY A O 1
ATOM 654 N N . SER A 1 89 ? 20.335 -4.765 -3.180 1.00 83.12 89 SER A N 1
ATOM 655 C CA . SER A 1 89 ? 19.690 -5.674 -2.226 1.00 83.12 89 SER A CA 1
ATOM 656 C C . SER A 1 89 ? 19.356 -4.949 -0.920 1.00 83.12 89 SER A C 1
ATOM 658 O O . SER A 1 89 ? 20.160 -4.169 -0.405 1.00 83.12 89 SER A O 1
ATOM 660 N N . ASN A 1 90 ? 18.163 -5.205 -0.389 1.00 84.88 90 ASN A N 1
ATOM 661 C CA . ASN A 1 90 ? 17.644 -4.548 0.799 1.00 84.88 90 ASN A CA 1
ATOM 662 C C . ASN A 1 90 ? 16.914 -5.582 1.684 1.00 84.88 90 ASN A C 1
ATOM 664 O O . ASN A 1 90 ? 15.896 -6.124 1.252 1.00 84.88 90 ASN A O 1
ATOM 668 N N . PRO A 1 91 ? 17.382 -5.850 2.919 1.00 89.88 91 PRO A N 1
ATOM 669 C CA . PRO A 1 91 ? 16.771 -6.855 3.791 1.00 89.88 91 PRO A CA 1
ATOM 670 C C . PRO A 1 91 ? 15.293 -6.598 4.111 1.00 89.88 91 PRO A C 1
ATOM 672 O O . PRO A 1 91 ? 14.526 -7.547 4.228 1.00 89.88 91 PRO A O 1
ATOM 675 N N . GLN A 1 92 ? 14.870 -5.333 4.224 1.00 89.19 92 GLN A N 1
ATOM 676 C CA . GLN A 1 92 ? 13.466 -4.990 4.462 1.00 89.19 92 GLN A CA 1
ATOM 677 C C . GLN A 1 92 ? 12.583 -5.353 3.262 1.00 89.19 92 GLN A C 1
ATOM 679 O O . GLN A 1 92 ? 11.449 -5.791 3.437 1.00 89.19 92 GLN A O 1
ATOM 684 N N . VAL A 1 93 ? 13.100 -5.204 2.041 1.00 88.62 93 VAL A N 1
ATOM 685 C CA . VAL A 1 93 ? 12.402 -5.639 0.825 1.00 88.62 93 VAL A CA 1
ATOM 686 C C . VAL A 1 93 ? 12.281 -7.160 0.785 1.00 88.62 93 VAL A C 1
ATOM 688 O O . VAL A 1 93 ? 11.194 -7.670 0.514 1.00 88.62 93 VAL A O 1
ATOM 691 N N . GLU A 1 94 ? 13.360 -7.880 1.093 1.00 89.31 94 GLU A N 1
ATOM 692 C CA . GLU A 1 94 ? 13.349 -9.348 1.128 1.00 89.31 94 GLU A CA 1
ATOM 693 C C . GLU A 1 94 ? 12.359 -9.892 2.168 1.00 89.31 94 GLU A C 1
ATOM 695 O O . GLU A 1 94 ? 11.616 -10.829 1.877 1.00 89.31 94 GLU A O 1
ATOM 700 N N . ASP A 1 95 ? 12.263 -9.260 3.342 1.00 92.62 95 ASP A N 1
ATOM 701 C CA . ASP A 1 95 ? 11.281 -9.617 4.373 1.00 92.62 95 ASP A CA 1
ATOM 702 C C . ASP A 1 95 ? 9.831 -9.461 3.874 1.00 92.62 95 ASP A C 1
ATOM 704 O O . ASP A 1 95 ? 9.018 -10.385 3.986 1.00 92.62 95 ASP A O 1
ATOM 708 N N . ARG A 1 96 ? 9.514 -8.341 3.203 1.00 92.00 96 ARG A N 1
ATOM 709 C CA . ARG A 1 96 ? 8.194 -8.131 2.575 1.00 92.00 96 ARG A CA 1
ATOM 710 C C . ARG A 1 96 ? 7.871 -9.215 1.549 1.00 92.00 96 ARG A C 1
ATOM 712 O O . ARG A 1 96 ? 6.752 -9.731 1.529 1.00 92.00 96 ARG A O 1
ATOM 719 N N . ILE A 1 97 ? 8.838 -9.564 0.697 1.00 88.88 97 ILE A N 1
ATOM 720 C CA . ILE A 1 97 ? 8.685 -10.638 -0.293 1.00 88.88 97 ILE A CA 1
ATOM 721 C C . ILE A 1 97 ? 8.438 -11.977 0.413 1.00 88.88 97 ILE A C 1
ATOM 723 O O . ILE A 1 97 ? 7.584 -12.744 -0.033 1.00 88.88 97 ILE A O 1
ATOM 727 N N . GLY A 1 98 ? 9.149 -12.251 1.509 1.00 91.44 98 GLY A N 1
ATOM 728 C CA . GLY A 1 98 ? 8.989 -13.458 2.317 1.00 91.44 98 GLY A CA 1
ATOM 729 C C . GLY A 1 98 ? 7.561 -13.633 2.832 1.00 91.44 98 GLY A C 1
ATOM 730 O O . GLY A 1 98 ? 6.953 -14.683 2.609 1.00 91.44 98 GLY A O 1
ATOM 731 N N . PHE A 1 99 ? 6.982 -12.592 3.442 1.00 94.12 99 PHE A N 1
ATOM 732 C CA . PHE A 1 99 ? 5.581 -12.619 3.880 1.00 94.12 99 PHE A CA 1
ATOM 733 C C . PHE A 1 99 ? 4.606 -12.794 2.715 1.00 94.12 99 PHE A C 1
ATOM 735 O O . PHE A 1 99 ? 3.679 -13.597 2.812 1.00 94.12 99 PHE A O 1
ATOM 742 N N . TYR A 1 100 ? 4.818 -12.080 1.606 1.00 91.88 100 TYR A N 1
ATOM 743 C CA . TYR A 1 100 ? 3.950 -12.187 0.436 1.00 91.88 100 TYR A CA 1
ATOM 744 C C . TYR A 1 100 ? 3.941 -13.606 -0.145 1.00 91.88 100 TYR A C 1
ATOM 746 O O . TYR A 1 100 ? 2.867 -14.175 -0.329 1.00 91.88 100 TYR A O 1
ATOM 754 N N . LYS A 1 101 ? 5.118 -14.213 -0.350 1.00 90.19 101 LYS A N 1
ATOM 755 C CA . LYS A 1 101 ? 5.244 -15.600 -0.826 1.00 90.19 101 LYS A CA 1
ATOM 756 C C . LYS A 1 101 ? 4.550 -16.579 0.114 1.00 90.19 101 LYS A C 1
ATOM 758 O O . LYS A 1 101 ? 3.705 -17.342 -0.332 1.00 90.19 101 LYS A O 1
ATOM 763 N N . ARG A 1 102 ? 4.818 -16.478 1.421 1.00 94.31 102 ARG A N 1
ATOM 764 C CA . ARG A 1 102 ? 4.181 -17.332 2.430 1.00 94.31 102 ARG A CA 1
ATOM 765 C C . ARG A 1 102 ? 2.654 -17.259 2.365 1.00 94.31 102 ARG A C 1
ATOM 767 O O . ARG A 1 102 ? 1.994 -18.288 2.463 1.00 94.31 102 ARG A O 1
ATOM 774 N N . TYR A 1 103 ? 2.079 -16.064 2.229 1.00 94.94 103 TYR A N 1
ATOM 775 C CA . TYR A 1 103 ? 0.624 -15.922 2.135 1.00 94.94 103 TYR A CA 1
ATOM 776 C C . TYR A 1 103 ? 0.069 -16.408 0.794 1.00 94.94 103 TYR A C 1
ATOM 778 O O . TYR A 1 103 ? -1.003 -17.005 0.785 1.00 94.94 103 TYR A O 1
ATOM 786 N N . CYS A 1 104 ? 0.793 -16.230 -0.314 1.00 92.50 104 CYS A N 1
ATOM 787 C CA . CYS A 1 104 ? 0.436 -16.844 -1.593 1.00 92.50 104 CYS A CA 1
ATOM 788 C C . CYS A 1 104 ? 0.394 -18.376 -1.498 1.00 92.50 104 CYS A C 1
ATOM 790 O O . CYS A 1 104 ? -0.587 -18.974 -1.938 1.00 92.50 104 CYS A O 1
ATOM 792 N N . ASP A 1 105 ? 1.393 -18.987 -0.856 1.00 93.88 105 ASP A N 1
ATOM 793 C CA . ASP A 1 105 ? 1.474 -20.438 -0.664 1.00 93.88 105 ASP A CA 1
ATOM 794 C C . ASP A 1 105 ? 0.308 -20.959 0.188 1.00 93.88 105 ASP A C 1
ATOM 796 O O . ASP A 1 105 ? -0.350 -21.928 -0.185 1.00 93.88 105 ASP A O 1
ATOM 800 N N . ILE A 1 106 ? -0.000 -20.285 1.304 1.00 95.19 106 ILE A N 1
ATOM 801 C CA . ILE A 1 106 ? -1.136 -20.638 2.175 1.00 95.19 106 ILE A CA 1
ATOM 802 C C . ILE A 1 106 ? -2.470 -20.549 1.419 1.00 95.19 106 ILE A C 1
ATOM 804 O O . ILE A 1 106 ? -3.354 -21.376 1.631 1.00 95.19 106 ILE A O 1
ATOM 808 N N . LEU A 1 107 ? -2.626 -19.546 0.553 1.00 94.56 107 LEU A N 1
ATOM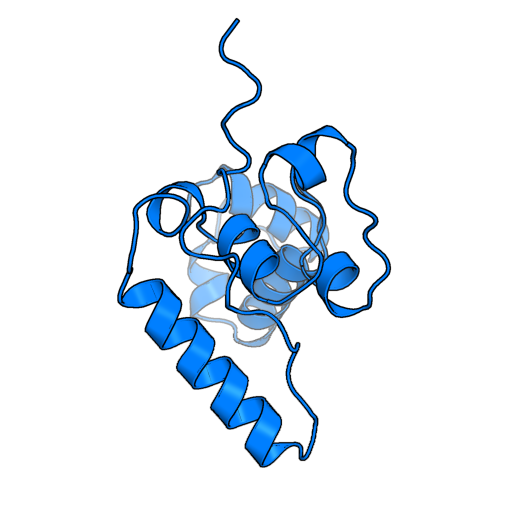 809 C CA . LEU A 1 107 ? -3.850 -19.319 -0.218 1.00 94.56 107 LEU A CA 1
ATOM 810 C C . LEU A 1 107 ? -3.915 -20.140 -1.518 1.00 94.56 107 LEU A C 1
ATOM 812 O O . LEU A 1 107 ? -4.935 -20.095 -2.203 1.00 94.56 107 LEU A O 1
ATOM 816 N N . GLY A 1 108 ? -2.855 -20.874 -1.874 1.00 93.12 108 GLY A N 1
ATOM 817 C CA . GLY A 1 108 ? -2.792 -21.675 -3.098 1.00 93.12 108 GLY A CA 1
ATOM 818 C C . GLY A 1 108 ? -2.803 -20.846 -4.387 1.00 93.12 108 GLY A C 1
ATOM 819 O O . GLY A 1 108 ? -3.265 -21.328 -5.420 1.00 93.12 108 GLY A O 1
ATOM 820 N N . VAL A 1 109 ? -2.327 -19.598 -4.339 1.00 90.88 109 VAL A N 1
ATOM 821 C CA . VAL A 1 109 ? -2.287 -18.698 -5.501 1.00 90.88 109 VAL A CA 1
ATOM 822 C C . VAL A 1 109 ? -0.859 -18.498 -5.988 1.00 90.88 109 VAL A C 1
ATOM 824 O O . VAL A 1 109 ? 0.076 -18.365 -5.200 1.00 90.88 109 VAL A O 1
ATOM 827 N N . VAL A 1 110 ? -0.684 -18.418 -7.306 1.00 81.81 110 VAL A N 1
ATOM 828 C CA . VAL A 1 110 ? 0.609 -18.048 -7.888 1.00 81.81 110 VAL A CA 1
ATOM 829 C C . VAL A 1 110 ? 0.841 -16.559 -7.621 1.00 81.81 110 VAL A C 1
ATOM 831 O O . VAL A 1 110 ? 0.073 -15.713 -8.078 1.00 81.81 110 VAL A O 1
ATOM 834 N N . GLY A 1 111 ? 1.885 -16.236 -6.854 1.00 69.94 111 GLY A N 1
ATOM 835 C CA . GLY A 1 111 ? 2.303 -14.850 -6.634 1.00 69.94 111 GLY A CA 1
ATOM 836 C C . GLY A 1 111 ? 2.755 -14.169 -7.932 1.00 69.94 111 GLY A C 1
ATOM 837 O O . GLY A 1 111 ? 3.058 -14.833 -8.923 1.00 69.94 111 GLY A O 1
ATOM 838 N N . PHE A 1 112 ? 2.822 -12.834 -7.941 1.00 66.38 112 PHE A N 1
ATOM 839 C CA . PHE A 1 112 ? 3.264 -12.096 -9.132 1.00 66.38 112 PHE A CA 1
ATOM 840 C C . PHE A 1 112 ? 4.641 -12.595 -9.626 1.00 66.38 112 PHE A C 1
ATOM 842 O O . PHE A 1 112 ? 5.582 -12.665 -8.833 1.00 66.38 112 PHE A O 1
ATOM 849 N N . PRO A 1 113 ? 4.801 -12.888 -10.933 1.00 56.34 113 PRO A N 1
ATOM 850 C CA . PRO A 1 113 ? 5.991 -13.556 -11.479 1.00 56.34 113 PRO A CA 1
ATOM 851 C C . PRO A 1 113 ? 7.271 -12.698 -11.479 1.00 56.34 113 PRO A C 1
ATOM 853 O O . PRO A 1 113 ? 8.329 -13.158 -11.897 1.00 56.34 113 PRO A O 1
ATOM 856 N N . SER A 1 114 ? 7.207 -11.451 -11.009 1.00 52.81 114 SER A N 1
ATOM 857 C CA . SER A 1 114 ? 8.295 -10.477 -11.083 1.00 52.81 114 SER A CA 1
ATOM 858 C C . SER A 1 114 ? 8.549 -9.829 -9.718 1.00 52.81 114 SER A C 1
ATOM 860 O O . SER A 1 114 ? 7.877 -8.878 -9.320 1.00 52.81 114 SER A O 1
ATOM 862 N N . PHE A 1 115 ? 9.568 -10.328 -9.015 1.00 55.06 115 PHE A N 1
ATOM 863 C CA . PHE A 1 115 ? 10.277 -9.579 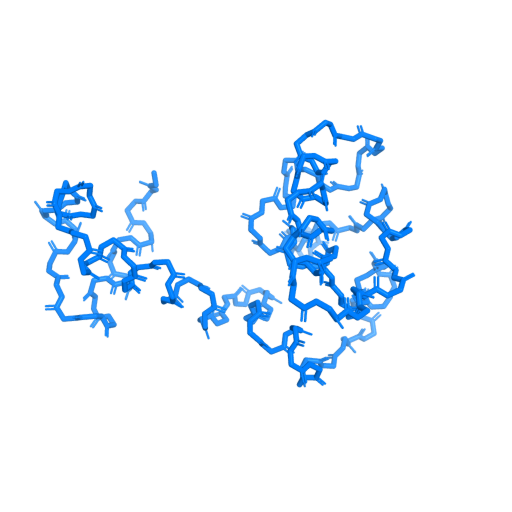-7.960 1.00 55.06 115 PHE A CA 1
ATOM 864 C C . PHE A 1 115 ? 11.598 -8.982 -8.476 1.00 55.06 115 PHE A C 1
ATOM 866 O O . PHE A 1 115 ? 12.245 -8.196 -7.791 1.00 55.06 115 PHE A O 1
ATOM 873 N N . VAL A 1 116 ? 11.972 -9.330 -9.714 1.00 46.25 116 VAL A N 1
ATOM 874 C CA . VAL A 1 116 ? 13.259 -9.028 -10.362 1.00 46.25 116 VAL A CA 1
ATOM 875 C C . VAL A 1 116 ? 13.483 -7.516 -10.552 1.00 46.25 116 VAL A C 1
ATOM 877 O O . VAL A 1 116 ? 14.619 -7.067 -10.656 1.00 46.25 116 VAL A O 1
ATOM 880 N N . GLY A 1 117 ? 12.423 -6.701 -10.529 1.00 51.34 117 GLY A N 1
ATOM 881 C CA . GLY A 1 117 ? 12.516 -5.247 -10.717 1.00 51.34 117 GLY A CA 1
ATOM 882 C C . GLY A 1 117 ? 12.930 -4.429 -9.485 1.00 51.34 117 GLY A C 1
ATOM 883 O O . GLY A 1 117 ? 13.308 -3.271 -9.634 1.00 51.34 117 GLY A O 1
ATOM 884 N N . LEU A 1 118 ? 12.880 -4.985 -8.269 1.00 54.31 118 LEU A N 1
ATOM 885 C CA . LEU A 1 118 ? 13.010 -4.204 -7.024 1.00 54.31 118 LEU A CA 1
ATOM 886 C C . LEU A 1 118 ? 14.370 -3.505 -6.849 1.00 54.31 118 LEU A C 1
ATOM 888 O O . LEU A 1 118 ? 14.439 -2.404 -6.301 1.00 54.31 118 LEU A O 1
ATOM 892 N N . ILE A 1 119 ? 15.428 -4.118 -7.377 1.00 54.09 119 ILE A N 1
ATOM 893 C CA . ILE A 1 119 ? 16.817 -3.655 -7.259 1.00 54.09 119 ILE A CA 1
ATOM 894 C C . ILE A 1 119 ? 17.049 -2.350 -8.046 1.00 54.09 119 ILE A C 1
ATOM 896 O O . ILE A 1 119 ? 17.790 -1.485 -7.580 1.00 54.09 119 ILE A O 1
ATOM 900 N N . ASN A 1 120 ? 16.363 -2.177 -9.184 1.00 57.19 120 ASN A N 1
ATOM 901 C CA . ASN A 1 120 ? 16.569 -1.066 -10.127 1.00 57.19 120 ASN A CA 1
ATOM 902 C C . ASN A 1 120 ? 15.366 -0.112 -10.242 1.00 57.19 120 ASN A C 1
ATOM 904 O O . ASN A 1 120 ? 15.379 0.802 -11.064 1.00 57.19 120 ASN A O 1
ATOM 908 N N . LEU A 1 121 ? 14.315 -0.317 -9.443 1.00 62.50 121 LEU A N 1
ATOM 909 C CA . LEU A 1 121 ? 13.102 0.498 -9.488 1.00 62.50 121 LEU A CA 1
ATOM 910 C C . LEU A 1 121 ? 13.402 1.924 -8.991 1.00 62.50 121 LEU A C 1
ATOM 912 O O . LEU A 1 121 ? 13.702 2.117 -7.809 1.00 62.50 121 LEU A O 1
ATOM 916 N N . LEU A 1 122 ? 13.274 2.937 -9.857 1.00 67.06 122 LEU A N 1
ATOM 917 C CA . LEU A 1 122 ? 13.432 4.325 -9.413 1.00 67.06 122 LEU A CA 1
ATOM 918 C C . LEU A 1 122 ? 12.258 4.734 -8.519 1.00 67.06 122 LEU A C 1
ATOM 920 O O . LEU A 1 122 ? 11.082 4.477 -8.806 1.00 67.06 122 LEU A O 1
ATOM 924 N N . ILE A 1 123 ? 12.590 5.406 -7.421 1.00 78.25 123 ILE A N 1
ATOM 925 C CA . ILE A 1 123 ? 11.634 5.907 -6.433 1.00 78.25 123 ILE A CA 1
ATOM 926 C C . ILE A 1 123 ? 10.683 6.933 -7.061 1.00 78.25 123 ILE A C 1
ATOM 928 O O . ILE A 1 123 ? 11.083 7.728 -7.911 1.00 78.25 123 ILE A O 1
ATOM 932 N N . PHE A 1 124 ? 9.431 6.969 -6.604 1.00 64.62 124 PHE A N 1
ATOM 933 C CA . PHE A 1 124 ? 8.435 7.940 -7.091 1.00 64.62 124 PHE A CA 1
ATOM 934 C C . PHE A 1 124 ? 8.826 9.423 -6.884 1.00 64.62 124 PHE A C 1
ATOM 936 O O . PHE A 1 124 ? 8.210 10.300 -7.478 1.00 64.62 124 PHE A O 1
ATOM 943 N N . TRP A 1 125 ? 9.855 9.722 -6.081 1.00 54.97 125 TRP A N 1
ATOM 944 C CA . TRP A 1 125 ? 10.310 11.085 -5.766 1.00 54.97 125 TRP A CA 1
ATOM 945 C C . TRP A 1 125 ? 11.189 11.753 -6.842 1.00 54.97 125 TRP A C 1
ATOM 947 O O . TRP A 1 125 ? 11.546 12.918 -6.689 1.00 54.97 125 TRP A O 1
ATOM 957 N N . TRP A 1 126 ? 11.562 11.059 -7.922 1.00 41.59 126 TRP A N 1
ATOM 958 C CA . TRP A 1 126 ? 12.586 11.539 -8.867 1.00 41.59 126 TRP A CA 1
ATOM 959 C C . TRP A 1 126 ? 12.054 12.305 -10.099 1.00 41.59 126 TRP A C 1
ATOM 961 O O . TRP A 1 126 ? 12.655 12.241 -11.166 1.00 41.59 126 TRP A O 1
ATOM 971 N N . LEU A 1 127 ? 10.943 13.045 -9.973 1.00 32.22 127 LEU A N 1
ATOM 972 C CA . LEU A 1 127 ? 10.408 13.898 -11.056 1.00 32.22 127 LEU A CA 1
ATOM 973 C C . LEU A 1 127 ? 10.160 15.374 -10.681 1.00 32.22 127 LEU A C 1
ATOM 975 O O . LEU A 1 127 ? 9.496 16.081 -11.429 1.00 32.22 127 LEU A O 1
ATOM 979 N N . THR A 1 128 ? 10.732 15.889 -9.586 1.00 33.59 128 THR A N 1
ATOM 980 C CA . THR A 1 128 ? 10.672 17.339 -9.275 1.00 33.59 128 THR A CA 1
ATOM 981 C C . THR A 1 128 ? 12.011 17.937 -8.829 1.00 33.59 128 THR A C 1
ATOM 983 O O . THR A 1 128 ? 12.064 18.720 -7.886 1.00 33.59 128 THR A O 1
ATOM 986 N N . ARG A 1 129 ? 13.117 17.583 -9.494 1.00 32.19 129 ARG A N 1
ATOM 987 C CA . ARG A 1 129 ? 14.322 18.433 -9.498 1.00 32.19 129 ARG A CA 1
ATOM 988 C C . ARG A 1 129 ? 14.560 19.001 -10.897 1.00 32.19 129 ARG A C 1
ATOM 990 O O . ARG A 1 129 ? 15.477 18.586 -11.597 1.00 32.19 129 ARG A O 1
ATOM 997 N N . VAL A 1 130 ? 13.684 19.931 -11.263 1.00 36.19 130 VAL A N 1
ATOM 998 C CA . VAL A 1 130 ? 14.030 21.191 -11.937 1.00 36.19 130 VAL A CA 1
ATOM 999 C C . VAL A 1 130 ? 13.610 22.304 -10.994 1.00 36.19 130 VAL A C 1
ATOM 1001 O O . VAL A 1 130 ? 12.549 22.124 -10.353 1.00 36.19 130 VAL A O 1
#

InterPro domains:
  IPR000726 Glycoside hydrolase, family 19, catalytic [PF00182] (2-109)
  IPR000726 Glycoside hydrolase, family 19, catalytic [PS00774] (30-40)
  IPR023346 Lysozyme-like domain superfamily [SSF53955] (3-109)

Radius of gyration: 15.92 Å; Cα contacts (8 Å, |Δi|>4): 153; chains: 1; bounding box: 36×43×41 Å